Protein AF-I2K938-F1 (afdb_monomer)

Solvent-accessible surface area (backbone atoms only — not comparable to full-atom values): 7991 Å² total; per-residue (Å²): 136,90,81,84,81,86,76,84,89,81,76,93,78,89,87,90,82,82,86,80,85,76,84,72,53,67,68,64,57,58,68,74,52,91,80,74,90,74,100,64,78,81,45,63,32,80,54,82,84,67,69,92,58,56,36,34,28,44,94,74,29,32,37,45,87,53,50,76,56,96,32,29,38,38,46,97,89,42,82,45,56,91,39,33,37,37,51,98,69,28,30,34,46,73,62,42,82,41,80,56,48,79,74,49,82,80,35,55,83,48,65,67,61,49,48,67,64,55,74,81,110

Radius of gyration: 24.92 Å; Cα contacts (8 Å, |Δi|>4): 140; chains: 1; bounding box: 70×74×34 Å

Structure (mmCIF, N/CA/C/O backbone):
data_AF-I2K938-F1
#
_entry.id   AF-I2K938-F1
#
loop_
_atom_site.group_PDB
_atom_site.id
_atom_site.type_symbol
_atom_site.label_atom_id
_atom_site.label_alt_id
_atom_site.label_comp_id
_atom_site.label_asym_id
_atom_site.label_entity_id
_atom_site.label_seq_id
_atom_site.pdbx_PDB_ins_code
_atom_site.Cartn_x
_atom_site.Cartn_y
_atom_site.Cartn_z
_atom_site.occupancy
_atom_site.B_iso_or_equiv
_atom_site.auth_seq_id
_atom_site.auth_comp_id
_atom_site.auth_asym_id
_atom_site.auth_atom_id
_atom_site.pdbx_PDB_model_num
ATOM 1 N N . MET A 1 1 ? -58.792 -61.259 15.473 1.00 40.31 1 MET A N 1
ATOM 2 C CA . MET A 1 1 ? -57.892 -61.245 14.296 1.00 40.31 1 MET A CA 1
ATOM 3 C C . MET A 1 1 ? -57.437 -59.814 14.032 1.00 40.31 1 MET A C 1
ATOM 5 O O . MET A 1 1 ? -58.187 -58.884 14.294 1.00 40.31 1 MET A O 1
ATOM 9 N N . VAL A 1 2 ? -56.173 -59.670 13.642 1.00 43.06 2 VAL A N 1
ATOM 10 C CA . VAL A 1 2 ? -55.273 -58.510 13.791 1.00 43.06 2 VAL A CA 1
ATOM 11 C C . VAL A 1 2 ? -55.717 -57.242 13.035 1.00 43.06 2 VAL A C 1
ATOM 13 O O . VAL A 1 2 ? -55.793 -57.245 11.810 1.00 43.06 2 VAL A O 1
ATOM 16 N N . ARG A 1 3 ? -55.908 -56.127 13.760 1.00 42.12 3 ARG A N 1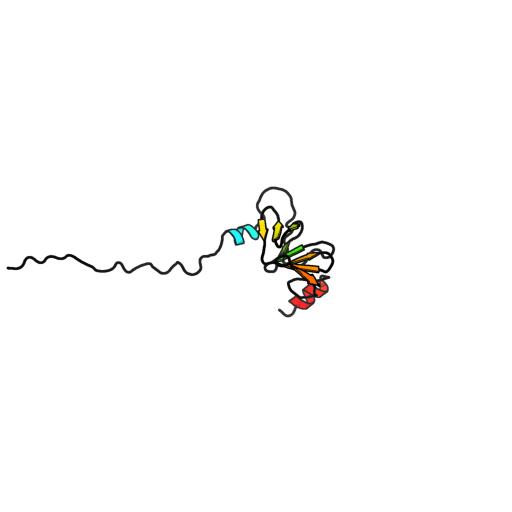
ATOM 17 C CA . ARG A 1 3 ? -55.896 -54.752 13.219 1.00 42.12 3 ARG A CA 1
ATOM 18 C C . ARG A 1 3 ? -54.439 -54.285 13.126 1.00 42.12 3 ARG A C 1
ATOM 20 O O . ARG A 1 3 ? -53.740 -54.265 14.136 1.00 42.12 3 ARG A O 1
ATOM 27 N N . ARG A 1 4 ? -53.963 -53.947 11.924 1.00 48.84 4 ARG A N 1
ATOM 28 C CA . ARG A 1 4 ? -52.581 -53.499 11.693 1.00 48.84 4 ARG A CA 1
ATOM 29 C C . ARG A 1 4 ? -52.435 -52.014 12.031 1.00 48.84 4 ARG A C 1
ATOM 31 O O . ARG A 1 4 ? -52.999 -51.159 11.359 1.00 48.84 4 ARG A O 1
ATOM 38 N N . ASN A 1 5 ? -51.646 -51.740 13.065 1.00 47.34 5 ASN A N 1
ATOM 39 C CA . ASN A 1 5 ? -51.097 -50.427 13.376 1.00 47.34 5 ASN A CA 1
ATOM 40 C C . ASN A 1 5 ? -49.967 -50.115 12.385 1.00 47.34 5 ASN A C 1
ATOM 42 O O . ASN A 1 5 ? -48.928 -50.769 12.427 1.00 47.34 5 ASN A O 1
ATOM 46 N N . LEU A 1 6 ? -50.142 -49.110 11.528 1.00 50.41 6 LEU A N 1
ATOM 47 C CA . LEU A 1 6 ? -49.049 -48.500 10.768 1.00 50.41 6 LEU A CA 1
ATOM 48 C C . LEU A 1 6 ? -48.706 -47.165 11.426 1.00 50.41 6 LEU A C 1
ATOM 50 O O . LEU A 1 6 ? -49.212 -46.108 11.060 1.00 50.41 6 LEU A O 1
ATOM 54 N N . LYS A 1 7 ? -47.859 -47.237 12.451 1.00 44.22 7 LYS A N 1
ATOM 55 C CA . LYS A 1 7 ? -46.971 -46.130 12.796 1.00 44.22 7 LYS A CA 1
ATOM 56 C C . LYS A 1 7 ? -45.612 -46.450 12.187 1.00 44.22 7 LYS A C 1
ATOM 58 O O . LYS A 1 7 ? -45.212 -47.609 12.216 1.00 44.22 7 LYS A O 1
ATOM 63 N N . LEU A 1 8 ? -44.929 -45.380 11.783 1.00 46.66 8 LEU A N 1
ATOM 64 C CA . LEU A 1 8 ? -43.486 -45.239 11.589 1.00 46.66 8 LEU A CA 1
ATOM 65 C C . LEU A 1 8 ? -42.916 -45.349 10.163 1.00 46.66 8 LEU A C 1
ATOM 67 O O . LEU A 1 8 ? -42.942 -46.391 9.527 1.00 46.66 8 LEU A O 1
ATOM 71 N N . ILE A 1 9 ? -42.250 -44.236 9.822 1.00 49.06 9 ILE A N 1
ATOM 72 C CA . ILE A 1 9 ? -40.906 -44.141 9.236 1.00 49.06 9 ILE A CA 1
ATOM 73 C C . ILE A 1 9 ? -40.807 -44.438 7.741 1.00 49.06 9 ILE A C 1
ATOM 75 O O . ILE A 1 9 ? -40.936 -45.569 7.293 1.00 49.06 9 ILE A O 1
ATOM 79 N N . GLY A 1 10 ? -40.428 -43.414 6.978 1.00 46.69 10 GLY A N 1
ATOM 80 C CA . GLY A 1 10 ? -40.012 -43.616 5.596 1.00 46.69 10 GLY A CA 1
ATOM 81 C C . GLY A 1 10 ? -39.554 -42.355 4.885 1.00 46.69 10 GLY A C 1
ATOM 82 O O . GLY A 1 10 ? -40.099 -42.038 3.845 1.00 46.69 10 GLY A O 1
ATOM 83 N N . ALA A 1 11 ? -38.610 -41.639 5.499 1.00 48.47 11 ALA A N 1
ATOM 84 C CA . ALA A 1 11 ? -37.663 -40.703 4.890 1.00 48.47 11 ALA A CA 1
ATOM 85 C C . ALA A 1 11 ? -38.122 -39.903 3.652 1.00 48.47 11 ALA A C 1
ATOM 87 O O . ALA A 1 11 ? -38.058 -40.369 2.516 1.00 48.47 11 ALA A O 1
ATOM 88 N N . ALA A 1 12 ? -38.408 -38.621 3.886 1.00 45.50 12 ALA A N 1
ATOM 89 C CA . ALA A 1 12 ? -38.201 -37.573 2.897 1.00 45.50 12 ALA A CA 1
ATOM 90 C C . ALA A 1 12 ? -36.698 -37.501 2.566 1.00 45.50 12 ALA A C 1
ATOM 92 O O . ALA A 1 12 ? -35.929 -36.795 3.214 1.00 45.50 12 ALA A O 1
ATOM 93 N N . SER A 1 13 ? -36.255 -38.292 1.595 1.00 53.62 13 SER A N 1
ATOM 94 C CA . SER A 1 13 ? -35.099 -37.932 0.787 1.00 53.62 13 SER A CA 1
ATOM 95 C C . SER A 1 13 ? -35.593 -36.958 -0.275 1.00 53.62 13 SER A C 1
ATOM 97 O O . SER A 1 13 ? -36.704 -37.121 -0.767 1.00 53.62 13 SER A O 1
ATOM 99 N N . ILE A 1 14 ? -34.772 -35.955 -0.586 1.00 55.44 14 ILE A N 1
ATOM 100 C CA . ILE A 1 14 ? -34.840 -34.985 -1.694 1.00 55.44 14 ILE A CA 1
ATOM 101 C C . ILE A 1 14 ? -34.587 -33.572 -1.135 1.00 55.44 14 ILE A C 1
ATOM 103 O O . ILE A 1 14 ? -35.393 -32.999 -0.411 1.00 55.44 14 ILE A O 1
ATOM 107 N N . LEU A 1 15 ? -33.424 -33.049 -1.552 1.00 49.28 15 LEU A N 1
ATOM 108 C CA . LEU A 1 15 ? -32.906 -31.676 -1.447 1.00 49.28 15 LEU A CA 1
ATOM 109 C C . LEU A 1 15 ? -32.019 -31.321 -0.246 1.00 49.28 15 LEU A C 1
ATOM 111 O O . LEU A 1 15 ? -32.145 -30.254 0.345 1.00 49.28 15 LEU A O 1
ATOM 115 N N . THR A 1 16 ? -30.980 -32.126 -0.015 1.00 54.00 16 THR A N 1
ATOM 116 C CA . THR A 1 16 ? -29.740 -31.624 0.602 1.00 54.00 16 THR A CA 1
ATOM 117 C C . THR A 1 16 ? -28.597 -31.744 -0.400 1.00 54.00 16 THR A C 1
ATOM 119 O O . THR A 1 16 ? -27.869 -32.726 -0.360 1.00 54.00 16 THR A O 1
ATOM 122 N N . SER A 1 17 ? -28.459 -30.799 -1.341 1.00 49.00 17 SER A N 1
ATOM 123 C CA . SER A 1 17 ? -27.222 -30.596 -2.137 1.00 49.00 17 SER A CA 1
ATOM 124 C C . SER A 1 17 ? -27.254 -29.301 -2.966 1.00 49.00 17 SER A C 1
ATOM 126 O O . SER A 1 17 ? -27.155 -29.327 -4.187 1.00 49.00 17 SER A O 1
ATOM 128 N N . ALA A 1 18 ? -27.375 -28.142 -2.312 1.00 51.44 18 ALA A N 1
ATOM 129 C CA . ALA A 1 18 ? -27.057 -26.852 -2.948 1.00 51.44 18 ALA A CA 1
ATOM 130 C C . ALA A 1 18 ? -26.356 -25.860 -1.997 1.00 51.44 18 ALA A C 1
ATOM 132 O O . ALA A 1 18 ? -26.402 -24.653 -2.209 1.00 51.44 18 ALA A O 1
ATOM 133 N N . LEU A 1 19 ? -25.695 -26.356 -0.944 1.00 51.19 19 LEU A N 1
ATOM 134 C CA . LEU A 1 19 ? -24.969 -25.525 0.031 1.00 51.19 19 LEU A CA 1
ATOM 135 C C . LEU A 1 19 ? -23.446 -25.529 -0.154 1.00 51.19 19 LEU A C 1
ATOM 137 O O . LEU A 1 19 ? -22.717 -25.118 0.742 1.00 51.19 19 LEU A O 1
ATOM 141 N N . ILE A 1 20 ? -22.938 -25.957 -1.309 1.00 56.31 20 ILE A N 1
ATOM 142 C CA . ILE A 1 20 ? -21.494 -26.009 -1.541 1.00 56.31 20 ILE A CA 1
ATOM 143 C C . ILE A 1 20 ? -21.186 -25.154 -2.777 1.00 56.31 20 ILE A C 1
ATOM 145 O O . ILE A 1 20 ? 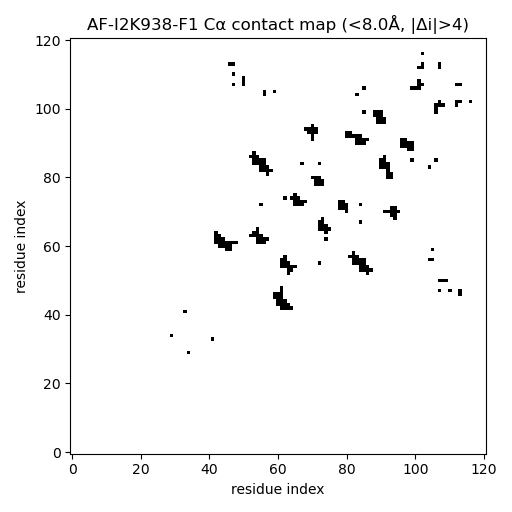-21.552 -25.508 -3.891 1.00 56.31 20 ILE A O 1
ATOM 149 N N . PHE A 1 21 ? -20.564 -23.994 -2.518 1.00 48.78 21 PHE A N 1
ATOM 150 C CA . PHE A 1 21 ? -20.080 -22.957 -3.454 1.00 48.78 21 PHE A CA 1
ATOM 151 C C . PHE A 1 21 ? -21.014 -21.800 -3.868 1.00 48.78 21 PHE A C 1
ATOM 153 O O . PHE A 1 21 ? -20.878 -21.268 -4.963 1.00 48.78 21 PHE A O 1
ATOM 160 N N . ASN A 1 22 ? -21.869 -21.295 -2.970 1.00 47.53 22 ASN A N 1
ATOM 161 C CA . ASN A 1 22 ? -22.440 -19.938 -3.099 1.00 47.53 22 ASN A CA 1
ATOM 162 C C . ASN A 1 22 ? -22.048 -19.010 -1.936 1.00 47.53 22 ASN A C 1
ATOM 164 O O . ASN A 1 22 ? -22.831 -18.178 -1.494 1.00 47.53 22 ASN A O 1
ATOM 168 N N . ALA A 1 23 ? -20.795 -19.082 -1.482 1.00 42.66 23 ALA A N 1
ATOM 169 C CA . ALA A 1 23 ? -20.163 -17.953 -0.795 1.00 42.66 23 ALA A CA 1
ATOM 170 C C . ALA A 1 23 ? -19.650 -16.934 -1.832 1.00 42.66 23 ALA A C 1
ATOM 172 O O . ALA A 1 23 ? -18.502 -16.507 -1.789 1.00 42.66 23 ALA A O 1
ATOM 173 N N . CYS A 1 24 ? -20.489 -16.557 -2.803 1.00 43.16 24 CYS A N 1
ATOM 174 C CA . CYS A 1 24 ? -20.259 -15.335 -3.560 1.00 43.16 24 CYS A CA 1
ATOM 175 C C . CYS A 1 24 ? -20.725 -14.210 -2.639 1.00 43.16 24 CYS A C 1
ATOM 177 O O . CYS A 1 24 ? -21.891 -13.818 -2.659 1.00 43.16 24 CYS A O 1
ATOM 179 N N . ASN A 1 25 ? -19.834 -13.780 -1.746 1.00 50.88 25 ASN A N 1
ATOM 180 C CA . ASN A 1 25 ? -20.076 -12.635 -0.887 1.00 50.88 25 ASN A CA 1
ATOM 181 C C . ASN A 1 25 ? -20.502 -11.462 -1.788 1.00 50.88 25 ASN A C 1
ATOM 183 O O . 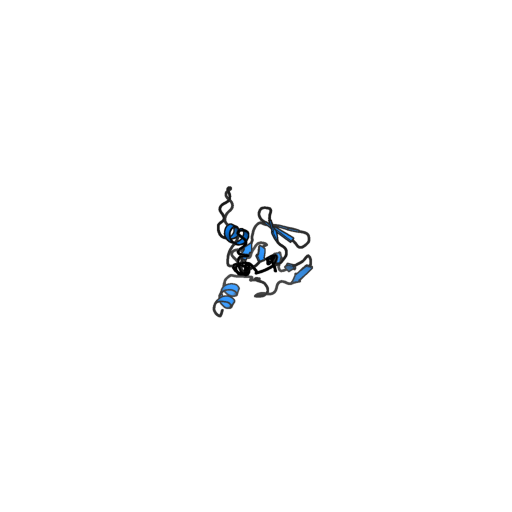ASN A 1 25 ? -19.694 -11.002 -2.600 1.00 50.88 25 ASN A O 1
ATOM 187 N N . PRO A 1 26 ? -21.724 -10.913 -1.658 1.00 45.88 26 PRO A N 1
ATOM 188 C CA . PRO A 1 26 ? -22.104 -9.709 -2.398 1.00 45.88 26 PRO A CA 1
ATOM 189 C C . PRO A 1 26 ? -21.184 -8.517 -2.070 1.00 45.88 26 PRO A C 1
ATOM 191 O O . PRO A 1 26 ? -21.111 -7.557 -2.836 1.00 45.88 26 PRO A O 1
ATOM 194 N N . GLN A 1 27 ? -20.408 -8.610 -0.983 1.00 46.59 27 GLN A N 1
ATOM 195 C CA . GLN A 1 27 ? -19.332 -7.683 -0.642 1.00 46.59 27 GLN A CA 1
ATOM 196 C C . GLN A 1 27 ? -18.193 -7.627 -1.671 1.00 46.59 27 GLN A C 1
ATOM 198 O O . GLN A 1 27 ? -17.650 -6.545 -1.864 1.00 46.59 27 GLN A O 1
ATOM 203 N N . GLU A 1 28 ? -17.861 -8.712 -2.381 1.00 45.97 28 GLU A N 1
ATOM 204 C CA . GLU A 1 28 ? -16.824 -8.667 -3.429 1.00 45.97 28 GLU A CA 1
ATOM 205 C C . GLU A 1 28 ? -17.326 -7.984 -4.710 1.00 45.97 28 GLU A C 1
ATOM 207 O O . GLU A 1 28 ? -16.561 -7.310 -5.403 1.00 45.97 28 GLU A O 1
ATOM 212 N N . ARG A 1 29 ? -18.632 -8.072 -5.008 1.00 40.62 29 ARG A N 1
ATOM 213 C CA . ARG A 1 29 ? -19.230 -7.405 -6.180 1.00 40.62 29 ARG A CA 1
ATOM 214 C C . ARG A 1 29 ? -19.421 -5.903 -5.968 1.00 40.62 29 ARG A C 1
ATOM 216 O O . ARG A 1 29 ? -19.110 -5.134 -6.875 1.00 40.62 29 ARG A O 1
ATOM 223 N N . ALA A 1 30 ? -19.810 -5.469 -4.767 1.00 43.44 30 ALA A N 1
ATOM 224 C CA . ALA A 1 30 ? -19.884 -4.042 -4.419 1.00 43.44 30 ALA A CA 1
ATOM 225 C C . ALA A 1 30 ? -18.505 -3.345 -4.429 1.00 43.44 30 ALA A C 1
ATOM 227 O O . ALA A 1 30 ? -18.407 -2.125 -4.518 1.00 43.44 30 ALA A O 1
ATOM 228 N N . PHE A 1 31 ? -17.430 -4.130 -4.375 1.00 46.00 31 PHE A N 1
ATOM 229 C CA . PHE A 1 31 ? -16.050 -3.664 -4.361 1.00 46.00 31 PHE A CA 1
ATOM 230 C C . PHE A 1 31 ? -15.484 -3.341 -5.756 1.00 46.00 31 PHE A C 1
ATOM 232 O O . PHE A 1 31 ? -14.523 -2.582 -5.894 1.00 46.00 31 PHE A O 1
ATOM 239 N N . ALA A 1 32 ? -16.064 -3.923 -6.809 1.00 46.28 32 ALA A N 1
ATOM 240 C CA . ALA A 1 32 ? -15.678 -3.664 -8.196 1.00 46.28 32 ALA A CA 1
ATOM 241 C C . ALA A 1 32 ? -16.448 -2.486 -8.812 1.00 46.28 32 ALA A C 1
ATOM 243 O O . ALA A 1 32 ? -15.937 -1.812 -9.704 1.00 46.28 32 ALA A O 1
ATOM 244 N N . THR A 1 33 ? -17.649 -2.205 -8.315 1.00 42.69 33 THR A N 1
ATOM 245 C CA . THR A 1 33 ? -18.507 -1.131 -8.814 1.00 42.69 33 THR A CA 1
ATOM 246 C C . THR A 1 33 ? -18.572 -0.034 -7.765 1.00 42.69 33 THR A C 1
ATOM 248 O O . THR A 1 33 ? -19.408 -0.079 -6.868 1.00 42.69 33 THR A O 1
ATOM 251 N N . GLY A 1 34 ? -17.665 0.940 -7.851 1.00 42.78 34 GLY A N 1
ATOM 252 C CA . GLY A 1 34 ? -17.648 2.132 -7.002 1.00 42.78 34 GLY A CA 1
ATOM 253 C C . GLY A 1 34 ? -18.887 3.013 -7.194 1.00 42.78 34 GLY A C 1
ATOM 254 O O . GLY A 1 34 ? -18.788 4.112 -7.727 1.00 42.78 34 GLY A O 1
ATOM 255 N N . VAL A 1 35 ? -20.050 2.536 -6.762 1.00 42.06 35 VAL A N 1
ATOM 256 C CA . VAL A 1 35 ? -21.322 3.251 -6.807 1.00 42.06 35 VAL A CA 1
ATOM 257 C C . VAL A 1 35 ? -21.740 3.497 -5.366 1.00 42.06 35 VAL A C 1
ATOM 259 O O . VAL A 1 35 ? -22.345 2.659 -4.708 1.00 42.06 35 VAL A O 1
ATOM 262 N N . GLY A 1 36 ? -21.328 4.652 -4.857 1.00 36.66 36 GLY A N 1
ATOM 263 C CA . GLY A 1 36 ? -21.607 5.094 -3.498 1.00 36.66 36 GLY A CA 1
ATOM 264 C C . GLY A 1 36 ? -21.150 6.532 -3.310 1.00 36.66 36 GLY A C 1
ATOM 265 O O . GLY A 1 36 ? -20.059 6.764 -2.809 1.00 36.66 36 GLY A O 1
ATOM 266 N N . VAL A 1 37 ? -21.973 7.448 -3.827 1.00 39.78 37 VAL A N 1
ATOM 267 C CA . VAL A 1 37 ? -22.162 8.870 -3.482 1.00 39.78 37 VAL A CA 1
ATOM 268 C C . VAL A 1 37 ? -20.956 9.611 -2.875 1.00 39.78 37 VAL A C 1
ATOM 270 O O . VAL A 1 37 ? -20.622 9.444 -1.707 1.00 39.78 37 VAL A O 1
ATOM 273 N N . GLY A 1 38 ? -20.382 10.527 -3.661 1.00 31.44 38 GLY A N 1
ATOM 274 C CA . GLY A 1 38 ? -19.402 11.522 -3.212 1.00 31.44 38 GLY A CA 1
ATOM 275 C C . GLY A 1 38 ? -18.082 11.406 -3.966 1.00 31.44 38 GLY A C 1
ATOM 276 O O . GLY A 1 38 ? -17.380 10.406 -3.859 1.00 31.44 38 GLY A O 1
ATOM 277 N N . VAL A 1 39 ? -17.765 12.422 -4.767 1.00 41.28 39 VAL A N 1
ATOM 278 C CA . VAL A 1 39 ? -16.605 12.499 -5.667 1.00 41.28 39 VAL A CA 1
ATOM 279 C C . VAL A 1 39 ? -15.298 12.152 -4.940 1.00 41.28 39 VAL A C 1
ATOM 281 O O . VAL A 1 39 ? -14.698 12.994 -4.284 1.00 41.28 39 VAL A O 1
ATOM 284 N N . VAL A 1 40 ? -14.825 10.915 -5.095 1.00 42.12 40 VAL A N 1
ATOM 285 C CA . VAL A 1 40 ? -13.431 10.531 -4.855 1.00 42.12 40 VAL A CA 1
ATOM 286 C C . VAL A 1 40 ? -13.075 9.512 -5.923 1.00 42.12 40 VAL A C 1
ATOM 288 O O . VAL A 1 40 ? -13.594 8.392 -5.906 1.00 42.12 40 VAL A O 1
ATOM 291 N N . ALA A 1 41 ? -12.216 9.933 -6.856 1.00 47.09 41 ALA A N 1
ATOM 292 C CA . ALA A 1 41 ? -11.620 9.101 -7.895 1.00 47.09 41 ALA A CA 1
ATOM 293 C C . ALA A 1 41 ? -11.318 7.698 -7.352 1.00 47.09 41 ALA A C 1
ATOM 295 O O . ALA A 1 41 ? -10.806 7.566 -6.238 1.00 47.09 41 ALA A O 1
ATOM 296 N N . ALA A 1 42 ? -11.679 6.658 -8.108 1.00 55.62 42 ALA A N 1
ATOM 297 C CA . ALA A 1 42 ? -11.423 5.275 -7.735 1.00 55.62 42 ALA A CA 1
ATOM 298 C C . ALA A 1 42 ? -9.933 5.114 -7.410 1.00 55.62 42 ALA A C 1
ATOM 300 O O . ALA A 1 42 ? -9.098 5.037 -8.299 1.00 55.62 42 ALA A O 1
ATOM 301 N N . SER A 1 43 ? -9.583 5.107 -6.126 1.00 75.44 43 SER A N 1
ATOM 302 C CA . SER A 1 43 ? -8.194 4.998 -5.688 1.00 75.44 43 SER A CA 1
ATOM 303 C C . SER A 1 43 ? -7.800 3.535 -5.486 1.00 75.44 43 SER A C 1
ATOM 305 O O . SER A 1 43 ? -6.945 3.220 -4.664 1.00 75.44 43 SER A O 1
ATOM 307 N N . VAL A 1 44 ? -8.454 2.653 -6.248 1.00 87.56 44 VAL A N 1
ATOM 308 C CA . VAL A 1 44 ? -8.231 1.212 -6.302 1.00 87.56 44 VAL A CA 1
ATOM 309 C C . VAL A 1 44 ? -7.918 0.844 -7.743 1.00 87.56 44 VAL A C 1
ATOM 311 O O . VAL A 1 44 ? -8.741 1.059 -8.630 1.00 87.56 44 VAL A O 1
ATOM 314 N N . PHE A 1 45 ? -6.740 0.280 -7.976 1.00 90.94 45 PHE A N 1
ATOM 315 C CA . PHE A 1 45 ? -6.258 -0.045 -9.317 1.00 90.94 45 PHE A CA 1
ATOM 316 C C . PHE A 1 45 ? -5.795 -1.497 -9.392 1.00 90.94 45 PHE A C 1
ATOM 318 O O . PHE A 1 45 ? -5.319 -2.049 -8.406 1.00 90.94 45 PHE A O 1
ATOM 325 N N . SER A 1 46 ? -5.889 -2.111 -10.574 1.00 89.88 46 SER A N 1
ATOM 326 C CA . SER A 1 46 ? -5.373 -3.475 -10.814 1.00 89.88 46 SER A CA 1
ATOM 327 C C . SER A 1 46 ? -3.855 -3.513 -11.046 1.00 89.88 46 SER A C 1
ATOM 329 O O . SER A 1 46 ? -3.279 -4.566 -11.276 1.00 89.88 46 SER A O 1
ATOM 331 N N . TYR A 1 47 ? -3.201 -2.353 -11.035 1.00 90.69 47 TYR A N 1
ATOM 332 C CA . TYR A 1 47 ? -1.763 -2.189 -11.219 1.00 90.69 47 TYR A CA 1
ATOM 333 C C . TYR A 1 47 ? -1.285 -0.986 -10.387 1.00 90.69 47 TYR A C 1
ATOM 335 O O . TYR A 1 47 ? -2.100 -0.112 -10.069 1.00 90.69 47 TYR A O 1
ATOM 343 N N . PRO A 1 48 ? 0.011 -0.896 -10.039 1.00 91.19 48 PRO A N 1
ATOM 344 C CA . PRO A 1 48 ? 0.530 0.233 -9.279 1.00 91.19 48 PRO A CA 1
ATOM 345 C C . PRO A 1 48 ? 0.465 1.498 -10.138 1.00 91.19 48 PRO A C 1
ATOM 347 O O . PRO A 1 48 ? 1.149 1.605 -11.156 1.00 91.19 48 PRO A O 1
ATOM 350 N N . HIS A 1 49 ? -0.397 2.434 -9.748 1.00 89.69 49 HIS A N 1
ATOM 351 C CA . HIS A 1 49 ? -0.637 3.674 -10.486 1.00 89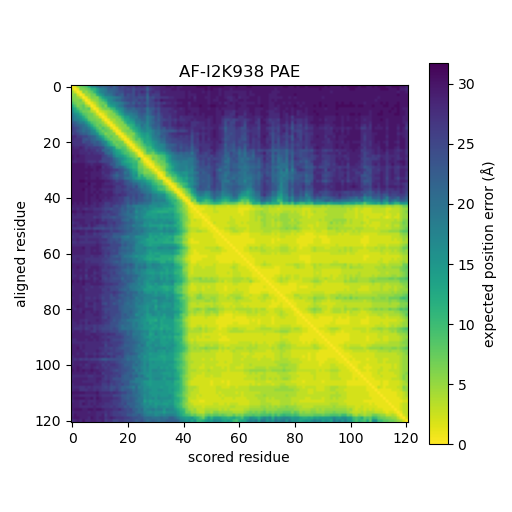.69 49 HIS A CA 1
ATOM 352 C C . HIS A 1 49 ? 0.279 4.808 -10.012 1.00 89.69 49 HIS A C 1
ATOM 354 O O . HIS A 1 49 ? 0.767 5.596 -10.815 1.00 89.69 49 HIS A O 1
ATOM 360 N N . TYR A 1 50 ? 0.549 4.849 -8.706 1.00 90.31 50 TYR A N 1
ATOM 361 C CA . TYR A 1 50 ? 1.410 5.840 -8.069 1.00 90.31 50 TYR A CA 1
ATOM 362 C C . TYR A 1 50 ? 2.575 5.152 -7.351 1.00 90.31 50 TYR A C 1
ATOM 364 O O . TYR A 1 50 ? 2.377 4.123 -6.696 1.00 90.31 50 TYR A O 1
ATOM 372 N N . TYR A 1 51 ? 3.769 5.740 -7.460 1.00 89.81 51 TYR A N 1
ATOM 373 C CA . TYR A 1 51 ? 5.028 5.226 -6.890 1.00 89.81 51 TYR A CA 1
ATOM 374 C C . TYR A 1 51 ? 5.644 6.164 -5.841 1.00 89.81 51 TYR A C 1
ATOM 376 O O . TYR A 1 51 ? 6.556 5.780 -5.116 1.00 89.81 51 TYR A O 1
ATOM 384 N N . ASP A 1 52 ? 5.129 7.386 -5.761 1.00 89.31 52 ASP A N 1
ATOM 385 C CA . ASP A 1 52 ? 5.554 8.493 -4.903 1.00 89.31 52 ASP A CA 1
ATOM 386 C C . ASP A 1 52 ? 4.841 8.517 -3.542 1.00 89.31 52 ASP A C 1
ATOM 388 O O . ASP A 1 52 ? 5.182 9.311 -2.670 1.00 89.31 52 ASP A O 1
ATOM 392 N N . ARG A 1 53 ? 3.827 7.669 -3.353 1.00 91.19 53 ARG A N 1
ATOM 393 C CA . ARG A 1 53 ? 2.911 7.738 -2.211 1.00 91.19 53 ARG A CA 1
ATOM 394 C C . ARG A 1 53 ? 2.657 6.372 -1.591 1.00 91.19 53 ARG A C 1
ATOM 396 O O . ARG A 1 53 ? 2.796 5.352 -2.273 1.00 91.19 53 ARG A O 1
ATOM 403 N N . PRO A 1 54 ? 2.251 6.334 -0.313 1.00 93.69 54 PRO A N 1
ATOM 404 C CA . 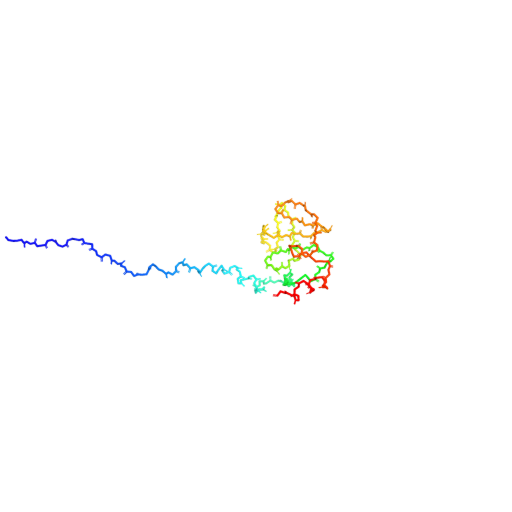PRO A 1 54 ? 1.891 5.084 0.317 1.00 93.69 54 PRO A CA 1
ATOM 405 C C . PRO A 1 54 ? 0.672 4.439 -0.332 1.00 93.69 54 PRO A C 1
ATOM 407 O O . PRO A 1 54 ? -0.241 5.114 -0.817 1.00 93.69 54 PRO A O 1
ATOM 410 N N . TYR A 1 55 ? 0.652 3.115 -0.286 1.00 94.69 55 TYR A N 1
ATOM 411 C CA . TYR A 1 55 ? -0.454 2.315 -0.785 1.00 94.69 55 TYR A CA 1
ATOM 412 C C . TYR A 1 55 ? -0.580 1.014 -0.01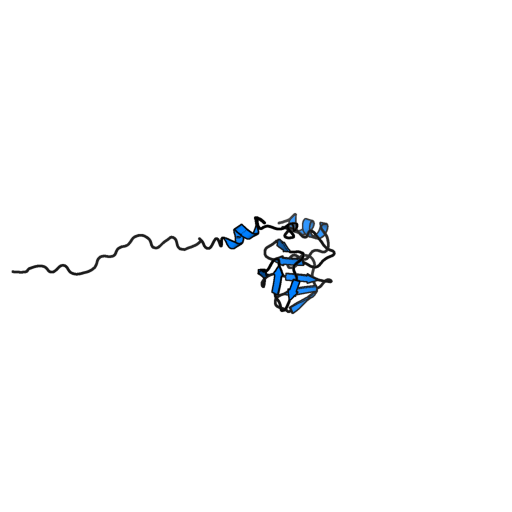1 1.00 94.69 55 TYR A C 1
ATOM 414 O O . TYR A 1 55 ? 0.353 0.572 0.656 1.00 94.69 55 TYR A O 1
ATOM 422 N N . TYR A 1 56 ? -1.742 0.390 -0.121 1.00 95.19 56 TYR A N 1
ATOM 423 C CA . TYR A 1 56 ? -1.984 -0.959 0.356 1.00 95.19 56 TYR A CA 1
ATOM 424 C C . TYR A 1 56 ? -2.167 -1.885 -0.839 1.00 95.19 56 TYR A C 1
ATOM 426 O O . TYR A 1 56 ? -2.817 -1.515 -1.811 1.00 95.19 56 TYR A O 1
ATOM 434 N N . TYR A 1 57 ? -1.566 -3.064 -0.793 1.00 95.25 57 TYR A N 1
ATOM 435 C CA . TYR A 1 57 ? -1.716 -4.096 -1.804 1.00 95.25 57 TYR A CA 1
ATOM 436 C C . TYR A 1 57 ? -2.461 -5.280 -1.203 1.00 95.25 57 TYR A C 1
ATOM 438 O O . TYR A 1 57 ? -2.003 -5.874 -0.225 1.00 95.25 57 TYR A O 1
ATOM 446 N N . TYR A 1 58 ? -3.603 -5.617 -1.787 1.00 93.19 58 TYR A N 1
ATOM 447 C CA . TYR A 1 58 ? -4.420 -6.743 -1.359 1.00 93.19 58 TYR A CA 1
ATOM 448 C C . TYR A 1 58 ? -5.147 -7.330 -2.559 1.00 93.19 58 TYR A C 1
ATOM 450 O O . TYR A 1 58 ? -5.764 -6.590 -3.324 1.00 93.19 58 TYR A O 1
ATOM 458 N N . ASP A 1 59 ? -5.033 -8.647 -2.719 1.00 89.12 59 ASP A N 1
ATOM 459 C CA . ASP A 1 59 ? -5.706 -9.416 -3.768 1.00 89.12 59 ASP A CA 1
ATOM 460 C C . ASP A 1 59 ? -5.527 -8.836 -5.187 1.00 89.12 59 ASP A C 1
ATOM 462 O O . ASP A 1 59 ? -6.472 -8.532 -5.908 1.00 89.12 59 ASP A O 1
ATOM 466 N N . GLY A 1 60 ? -4.275 -8.559 -5.570 1.00 89.81 60 GLY A N 1
ATOM 467 C CA . GLY A 1 60 ? -3.959 -8.006 -6.896 1.00 89.81 60 GLY A CA 1
ATOM 468 C C . GLY A 1 60 ? -4.345 -6.537 -7.094 1.00 89.81 60 GLY A C 1
ATOM 469 O O . GLY A 1 60 ? -4.115 -5.985 -8.169 1.00 89.81 60 GLY A O 1
ATOM 470 N N . ARG A 1 61 ? -4.903 -5.879 -6.074 1.00 92.56 61 ARG A N 1
ATOM 471 C CA . ARG A 1 61 ? -5.365 -4.492 -6.146 1.00 92.56 61 ARG A CA 1
ATOM 472 C C . ARG A 1 61 ? -4.511 -3.562 -5.296 1.00 92.56 61 ARG A C 1
ATOM 474 O O . ARG A 1 61 ? -4.019 -3.928 -4.229 1.00 92.56 61 ARG A O 1
ATOM 481 N N . TYR A 1 62 ? -4.387 -2.333 -5.777 1.00 93.69 62 TYR A N 1
ATOM 482 C CA . TYR A 1 62 ? -3.610 -1.252 -5.187 1.00 93.69 62 TYR A CA 1
ATOM 483 C C . TYR A 1 62 ? -4.543 -0.167 -4.670 1.00 93.69 62 TYR A C 1
ATOM 485 O O . TYR A 1 62 ? -5.209 0.487 -5.469 1.00 93.69 62 TYR A O 1
ATOM 493 N N . TYR A 1 63 ? -4.563 0.034 -3.356 1.00 92.69 63 TYR A N 1
ATOM 494 C CA . TYR A 1 63 ? -5.411 0.998 -2.663 1.00 92.69 63 TYR A CA 1
ATOM 495 C C . TYR A 1 63 ? -4.596 2.209 -2.230 1.00 92.69 63 TYR A C 1
ATOM 497 O O . TYR A 1 63 ? -3.576 2.079 -1.550 1.00 92.69 63 TYR A O 1
ATOM 505 N N . TYR A 1 64 ? -5.084 3.393 -2.574 1.00 92.50 64 TYR A N 1
ATOM 506 C CA . TYR A 1 64 ? -4.459 4.671 -2.269 1.00 92.50 64 TYR A CA 1
ATOM 507 C C . TYR A 1 64 ? -5.412 5.558 -1.462 1.00 92.50 64 TYR A C 1
ATOM 509 O O . TYR A 1 64 ? -6.630 5.504 -1.637 1.00 92.50 64 TYR A O 1
ATOM 517 N N . GLY A 1 65 ? -4.859 6.409 -0.595 1.00 90.12 65 GLY A N 1
ATOM 518 C CA . GLY A 1 65 ? -5.632 7.406 0.163 1.00 90.12 65 GLY A CA 1
ATOM 519 C C . GLY A 1 65 ? -6.302 6.898 1.446 1.00 90.12 65 GLY A C 1
ATOM 520 O O . GLY A 1 65 ? -7.024 7.651 2.088 1.00 90.12 65 GLY A O 1
ATOM 521 N N . GLY A 1 66 ? -6.078 5.644 1.833 1.00 90.31 66 GLY A N 1
ATOM 522 C CA . GLY A 1 66 ? -6.357 5.155 3.185 1.00 90.31 66 GLY A CA 1
ATOM 523 C C . GLY A 1 66 ? -5.181 5.366 4.142 1.00 90.31 66 GLY A C 1
ATOM 524 O O . GLY A 1 66 ? -4.128 5.876 3.754 1.00 90.31 66 GLY A O 1
ATOM 525 N N . TYR A 1 67 ? -5.343 4.923 5.386 1.00 91.56 67 TYR A N 1
ATOM 526 C CA . TYR A 1 67 ? -4.312 5.006 6.423 1.00 91.56 67 TYR A CA 1
ATOM 527 C C . TYR A 1 67 ? -4.062 3.642 7.065 1.00 91.56 67 TYR A C 1
ATOM 529 O O . TYR A 1 67 ? -4.961 2.811 7.161 1.00 91.56 67 TYR A O 1
ATOM 537 N N . TYR A 1 68 ? -2.829 3.402 7.504 1.00 91.31 68 TYR A N 1
ATOM 538 C CA . TYR A 1 68 ? -2.441 2.169 8.184 1.00 91.31 68 TYR A CA 1
ATOM 539 C C . TYR A 1 68 ? -2.256 2.431 9.678 1.00 91.31 68 TYR A C 1
ATOM 541 O O . TYR A 1 68 ? -1.536 3.354 10.055 1.00 91.31 68 TYR A O 1
ATOM 549 N N . ARG A 1 69 ? -2.902 1.628 10.524 1.00 91.94 69 ARG A N 1
ATOM 550 C CA . ARG A 1 69 ? -2.838 1.738 11.984 1.00 91.94 69 ARG A CA 1
ATOM 551 C C . ARG A 1 69 ? -2.975 0.358 12.621 1.00 91.94 69 ARG A C 1
ATOM 553 O O . ARG A 1 69 ? -3.846 -0.414 12.231 1.00 91.94 69 ARG A O 1
ATOM 560 N N . ASP A 1 70 ? -2.101 0.051 13.576 1.00 89.69 70 ASP A N 1
ATOM 561 C CA . ASP A 1 70 ? -2.135 -1.169 14.401 1.00 89.69 70 ASP A CA 1
ATOM 562 C C . ASP A 1 70 ? -2.237 -2.485 13.614 1.00 89.69 70 ASP A C 1
ATOM 564 O O . ASP A 1 70 ? -2.905 -3.430 14.020 1.00 89.69 70 ASP A O 1
ATOM 568 N N . GLY A 1 71 ? -1.587 -2.555 12.451 1.00 88.62 71 GLY A N 1
ATOM 569 C CA . GLY A 1 71 ? -1.626 -3.754 11.612 1.00 88.62 71 GLY A CA 1
ATOM 570 C C . GLY A 1 71 ? -2.772 -3.810 10.608 1.00 88.62 71 GLY A C 1
ATOM 571 O O . GLY A 1 71 ? -2.835 -4.752 9.821 1.00 88.62 71 GLY A O 1
ATOM 572 N N . PHE A 1 72 ? -3.640 -2.801 10.598 1.00 91.94 72 PHE A N 1
ATOM 573 C CA . PHE A 1 72 ? -4.796 -2.726 9.721 1.00 91.94 72 PHE A CA 1
ATOM 574 C C . PHE A 1 72 ? -4.706 -1.531 8.783 1.00 91.94 72 PHE A C 1
ATOM 576 O O . PHE A 1 72 ? -4.261 -0.447 9.159 1.00 91.94 72 PHE A O 1
ATOM 583 N N . TYR A 1 73 ? -5.183 -1.719 7.560 1.00 92.75 73 TYR A N 1
ATOM 584 C CA . TYR A 1 73 ? -5.398 -0.626 6.628 1.00 92.75 73 TYR A CA 1
ATOM 585 C C . TYR A 1 73 ? -6.861 -0.203 6.661 1.00 92.75 73 TYR A C 1
ATOM 587 O O . TYR A 1 73 ? -7.755 -1.046 6.647 1.00 92.75 73 TYR A O 1
ATOM 595 N N . TYR A 1 74 ? -7.104 1.097 6.707 1.00 91.25 74 TYR A N 1
ATOM 596 C CA . TYR A 1 74 ? -8.429 1.687 6.745 1.00 91.25 74 TYR A CA 1
ATOM 597 C C . TYR A 1 74 ? -8.651 2.504 5.483 1.00 91.25 74 TYR A C 1
ATOM 599 O O . TYR A 1 74 ? -7.910 3.447 5.203 1.00 91.25 74 TYR A O 1
ATOM 607 N N . TYR A 1 75 ? -9.685 2.158 4.727 1.00 88.06 75 TYR A N 1
ATOM 608 C CA . TYR A 1 75 ? -10.022 2.839 3.486 1.00 88.06 75 TYR A CA 1
ATOM 609 C C . TYR A 1 75 ? -11.533 2.961 3.352 1.00 88.06 75 TYR A C 1
ATOM 611 O O . TYR A 1 75 ? -12.247 1.964 3.417 1.00 88.06 75 TYR A O 1
ATOM 619 N N . LYS A 1 76 ? -12.022 4.199 3.205 1.00 86.06 76 LYS A N 1
ATOM 620 C CA . LYS A 1 76 ? -13.458 4.522 3.107 1.00 86.06 76 LYS A CA 1
ATOM 621 C C . LYS A 1 76 ? -14.319 3.866 4.207 1.00 86.06 76 LYS A C 1
ATOM 623 O O . LYS A 1 76 ? -15.402 3.370 3.935 1.00 86.06 76 LYS A O 1
ATOM 628 N N . GLY A 1 77 ? -13.818 3.833 5.445 1.00 84.25 77 GLY A N 1
ATOM 629 C CA . GLY A 1 77 ? -14.517 3.234 6.593 1.00 84.25 77 GLY A CA 1
ATOM 630 C C . GLY A 1 77 ? -14.364 1.713 6.735 1.00 84.25 77 GLY A C 1
ATOM 631 O O . GLY A 1 77 ? -14.758 1.162 7.758 1.00 84.25 77 GLY A O 1
ATOM 632 N N . TYR A 1 78 ? -13.739 1.037 5.770 1.00 83.50 78 TYR A N 1
ATOM 633 C CA . TYR A 1 78 ? -13.476 -0.401 5.824 1.00 83.50 78 TYR A CA 1
ATOM 634 C C . TYR A 1 78 ? -12.097 -0.701 6.395 1.00 83.50 78 TYR A C 1
ATOM 636 O O . TYR A 1 78 ? -11.146 0.040 6.148 1.00 83.50 78 TYR A O 1
ATOM 644 N N . ARG A 1 79 ? -11.991 -1.815 7.126 1.00 90.44 79 ARG A N 1
ATOM 645 C CA . ARG A 1 79 ? -10.755 -2.309 7.740 1.00 90.44 79 ARG A CA 1
ATOM 646 C C . ARG A 1 79 ? -10.257 -3.555 7.005 1.00 90.44 79 ARG A C 1
ATOM 648 O O . ARG A 1 79 ? -10.975 -4.547 6.939 1.00 90.44 79 ARG A O 1
ATOM 655 N N . PHE A 1 80 ? -9.009 -3.528 6.556 1.00 88.75 80 PHE A N 1
ATOM 656 C CA . PHE A 1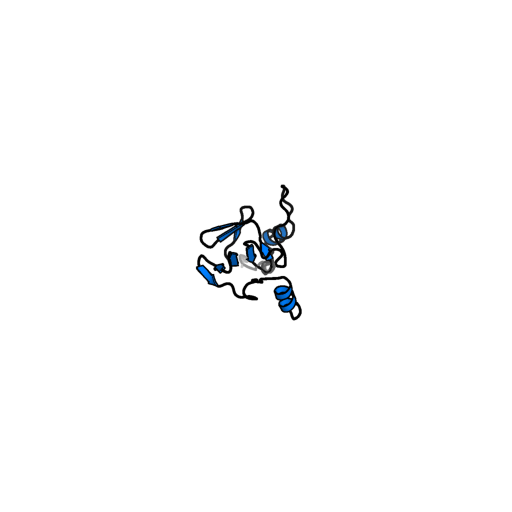 80 ? -8.326 -4.616 5.856 1.00 88.75 80 PHE A CA 1
ATOM 657 C C . PHE A 1 80 ? -7.150 -5.124 6.695 1.00 88.75 80 PHE A C 1
ATOM 659 O O . PHE A 1 80 ? -6.432 -4.320 7.295 1.00 88.75 80 PHE A O 1
ATOM 666 N N . ARG A 1 81 ? -6.943 -6.447 6.743 1.00 87.62 81 ARG A N 1
ATOM 667 C CA . ARG A 1 81 ? -5.895 -7.074 7.570 1.00 87.62 81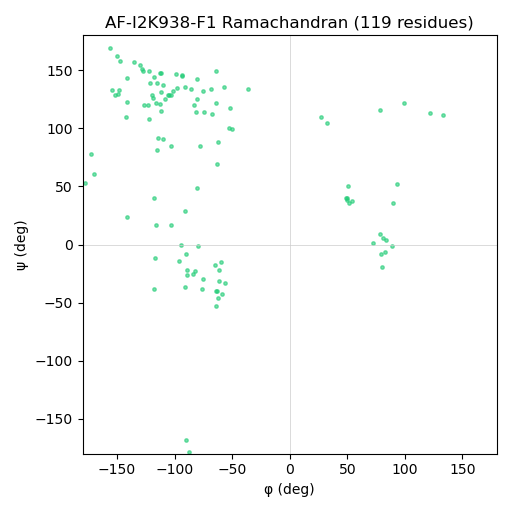 ARG A CA 1
ATOM 668 C C . ARG A 1 81 ? -4.840 -7.831 6.764 1.00 87.62 81 ARG A C 1
ATOM 670 O O . ARG A 1 81 ? -3.662 -7.739 7.089 1.00 87.62 81 ARG A O 1
ATOM 677 N N . ASP A 1 82 ? -5.232 -8.516 5.695 1.00 89.81 82 ASP A N 1
ATOM 678 C CA . ASP A 1 82 ? -4.387 -9.571 5.112 1.00 89.81 82 ASP A CA 1
ATOM 679 C C . ASP A 1 82 ? -3.490 -9.110 3.945 1.00 89.81 82 ASP A C 1
ATOM 681 O O . ASP A 1 82 ? -2.719 -9.887 3.391 1.00 89.81 82 ASP A O 1
ATOM 685 N N . GLY A 1 83 ? -3.553 -7.834 3.572 1.00 93.06 83 GLY A N 1
ATOM 686 C CA . GLY A 1 83 ? -2.682 -7.211 2.577 1.00 93.06 83 GLY A CA 1
ATOM 687 C C . GLY A 1 83 ? -1.394 -6.604 3.140 1.00 93.06 83 GLY A C 1
ATOM 688 O O . GLY A 1 83 ? -1.002 -6.805 4.293 1.00 93.06 83 GLY A O 1
ATOM 689 N N . HIS A 1 84 ? -0.724 -5.827 2.295 1.00 95.88 84 HIS A N 1
ATOM 690 C CA . HIS A 1 84 ? 0.591 -5.254 2.559 1.00 95.88 84 HIS A CA 1
ATOM 691 C C . HIS A 1 84 ? 0.574 -3.744 2.350 1.00 95.88 84 HIS A C 1
ATOM 693 O O . HIS A 1 84 ? 0.305 -3.268 1.251 1.00 95.88 84 HIS A O 1
ATOM 699 N N . TYR A 1 85 ? 0.886 -2.985 3.394 1.00 96.06 85 TYR A N 1
ATOM 700 C CA . TYR A 1 85 ? 1.010 -1.534 3.303 1.00 96.06 85 TYR A CA 1
ATOM 701 C C . TYR A 1 85 ? 2.448 -1.141 2.972 1.00 96.06 85 TYR A C 1
ATOM 703 O O . TYR A 1 85 ? 3.387 -1.667 3.564 1.00 96.06 85 TYR A O 1
ATOM 711 N N . TYR A 1 86 ? 2.636 -0.206 2.052 1.00 95.94 86 TYR A N 1
ATOM 712 C CA . TYR A 1 86 ? 3.944 0.259 1.618 1.00 95.94 86 TYR A CA 1
ATOM 713 C C . TYR A 1 86 ? 4.108 1.739 1.894 1.00 95.94 86 TYR A C 1
ATOM 715 O O . TYR A 1 86 ? 3.279 2.547 1.486 1.00 95.94 86 TYR A O 1
ATOM 723 N N . HIS A 1 87 ? 5.203 2.093 2.560 1.00 94.38 87 HIS A N 1
ATOM 724 C CA . HIS A 1 87 ? 5.548 3.479 2.845 1.00 94.38 87 HIS A CA 1
ATOM 725 C C . HIS A 1 87 ? 7.061 3.626 3.023 1.00 94.38 87 HIS A C 1
ATOM 727 O O . HIS A 1 87 ? 7.683 2.829 3.726 1.00 94.38 87 HIS A O 1
ATOM 733 N N . ASN A 1 88 ? 7.659 4.628 2.371 1.00 92.44 88 ASN A N 1
ATOM 734 C CA . ASN A 1 88 ? 9.085 4.975 2.469 1.00 92.44 88 ASN A CA 1
ATOM 735 C C . ASN A 1 88 ? 10.052 3.787 2.282 1.00 92.44 88 ASN A C 1
ATOM 737 O O . ASN A 1 88 ? 11.034 3.659 3.007 1.00 92.44 88 ASN A O 1
ATOM 741 N N . GLY A 1 89 ? 9.761 2.880 1.341 1.00 92.19 89 GLY A N 1
ATOM 742 C CA . GLY A 1 89 ? 10.600 1.699 1.080 1.00 92.19 89 GLY A CA 1
ATOM 743 C C . GLY A 1 89 ? 10.432 0.548 2.081 1.00 92.19 89 GLY A C 1
ATOM 744 O O . GLY A 1 89 ? 11.173 -0.434 2.026 1.00 92.19 89 GLY A O 1
ATOM 745 N N . TYR A 1 90 ? 9.444 0.626 2.972 1.00 95.38 90 TYR A N 1
ATOM 746 C CA . TYR A 1 90 ? 9.101 -0.440 3.908 1.00 95.38 90 TYR A CA 1
ATOM 747 C C . TYR A 1 90 ? 7.739 -1.039 3.589 1.00 95.38 90 TYR A C 1
ATOM 749 O O . TYR A 1 90 ? 6.828 -0.351 3.131 1.00 95.38 90 TYR A O 1
ATOM 757 N N . ARG A 1 91 ? 7.622 -2.337 3.861 1.00 95.75 91 ARG A N 1
ATOM 758 C CA . ARG A 1 91 ? 6.394 -3.121 3.826 1.00 95.75 91 ARG A CA 1
ATOM 759 C C . ARG A 1 91 ? 5.918 -3.353 5.252 1.00 95.75 91 ARG A C 1
ATOM 761 O O . ARG A 1 91 ? 6.667 -3.889 6.063 1.00 95.75 91 ARG A O 1
ATOM 768 N N . TYR A 1 92 ? 4.666 -3.046 5.528 1.00 95.38 92 TYR A N 1
ATOM 769 C CA . TYR A 1 92 ? 4.006 -3.304 6.792 1.00 95.38 92 TYR A CA 1
ATOM 770 C C . TYR A 1 92 ? 2.939 -4.378 6.594 1.00 95.38 92 TYR A C 1
ATOM 772 O O . TYR A 1 92 ? 2.154 -4.318 5.645 1.00 95.38 92 TYR A O 1
ATOM 780 N N . HIS A 1 93 ? 2.946 -5.387 7.456 1.00 93.88 93 HIS A N 1
ATOM 781 C CA . HIS A 1 93 ? 2.016 -6.510 7.395 1.00 93.88 93 HIS A CA 1
ATOM 782 C C . HIS A 1 93 ? 1.816 -7.072 8.800 1.00 93.88 93 HIS A C 1
ATOM 784 O O . HIS A 1 93 ? 2.803 -7.317 9.492 1.00 93.88 93 HIS A O 1
ATOM 790 N N . HIS A 1 94 ? 0.562 -7.236 9.231 1.00 89.44 94 HIS A N 1
ATOM 791 C CA . HIS A 1 94 ? 0.219 -7.682 10.589 1.00 89.44 94 HIS A CA 1
ATOM 792 C C . HIS A 1 94 ? 0.945 -6.895 11.698 1.00 89.44 94 HIS A C 1
ATOM 794 O O . HIS A 1 94 ? 1.413 -7.455 12.679 1.00 89.44 94 HIS A O 1
ATOM 800 N N . GLY A 1 95 ? 1.101 -5.581 11.515 1.00 88.69 95 GLY A N 1
ATOM 801 C CA . GLY A 1 95 ? 1.772 -4.706 12.488 1.00 88.69 95 GLY A CA 1
ATOM 802 C C . GLY A 1 95 ? 3.305 -4.754 12.450 1.00 88.69 95 GLY A C 1
ATOM 803 O O . GLY A 1 95 ? 3.954 -3.896 13.040 1.00 88.69 95 GLY A O 1
ATOM 804 N N . HIS A 1 96 ? 3.901 -5.673 11.692 1.00 92.44 96 HIS A N 1
ATOM 805 C CA . HIS A 1 96 ? 5.349 -5.783 11.555 1.00 92.44 96 HIS A CA 1
ATOM 806 C C . HIS A 1 96 ? 5.871 -5.015 10.341 1.00 92.44 96 HIS A C 1
ATOM 808 O O . HIS A 1 96 ? 5.224 -4.967 9.293 1.00 92.44 96 HIS A O 1
ATOM 814 N N . ARG A 1 97 ? 7.071 -4.441 10.477 1.00 95.38 97 ARG A N 1
ATOM 815 C CA . ARG A 1 97 ? 7.783 -3.703 9.428 1.00 95.38 97 ARG A CA 1
ATOM 816 C C . ARG A 1 97 ? 8.873 -4.577 8.811 1.00 95.38 97 ARG A C 1
ATOM 818 O O . ARG A 1 97 ? 9.699 -5.144 9.515 1.00 95.38 97 ARG A O 1
ATOM 825 N N . TYR A 1 98 ? 8.915 -4.606 7.487 1.00 95.56 98 TYR A N 1
ATOM 826 C CA . TYR A 1 98 ? 9.898 -5.319 6.678 1.00 95.56 98 TYR A CA 1
ATOM 827 C C . TYR A 1 98 ? 10.468 -4.377 5.618 1.00 95.56 98 TYR A C 1
ATOM 829 O O . TYR A 1 98 ? 9.800 -3.434 5.195 1.00 95.56 98 TYR A O 1
ATOM 837 N N . SER A 1 99 ? 11.682 -4.634 5.140 1.00 96.44 99 SER A N 1
ATOM 838 C CA . SER A 1 99 ? 12.200 -3.934 3.959 1.00 96.44 99 SER A CA 1
ATOM 839 C C . SER A 1 99 ? 11.413 -4.357 2.710 1.00 96.44 99 SER A C 1
ATOM 841 O O . SER A 1 99 ? 11.146 -5.549 2.519 1.00 96.44 99 SER A O 1
ATOM 843 N N . ALA A 1 100 ? 10.997 -3.395 1.881 1.00 95.19 100 ALA A N 1
ATOM 844 C CA . ALA A 1 100 ? 10.271 -3.687 0.651 1.00 95.19 100 ALA A CA 1
ATOM 845 C C . ALA A 1 100 ? 11.224 -4.237 -0.421 1.00 95.19 100 ALA A C 1
ATOM 847 O O . ALA A 1 100 ? 12.290 -3.681 -0.675 1.00 95.19 100 ALA A O 1
ATOM 848 N N . ARG A 1 101 ? 10.829 -5.336 -1.071 1.00 95.12 101 ARG A N 1
ATOM 849 C CA . ARG A 1 101 ? 11.617 -6.004 -2.116 1.00 95.12 101 ARG A CA 1
ATOM 850 C C . ARG A 1 101 ? 10.848 -6.006 -3.426 1.00 95.12 101 ARG A C 1
ATOM 852 O O . ARG A 1 101 ? 9.698 -6.441 -3.457 1.00 95.12 101 ARG A O 1
ATOM 859 N N . VAL A 1 102 ? 11.470 -5.513 -4.497 1.00 93.06 102 VAL A N 1
ATOM 860 C CA . VAL A 1 102 ? 10.833 -5.388 -5.820 1.00 93.06 102 VAL A CA 1
ATOM 861 C C . VAL A 1 102 ? 10.319 -6.743 -6.305 1.00 93.06 102 VAL A C 1
ATOM 863 O O . VAL A 1 102 ? 10.987 -7.768 -6.184 1.00 93.06 102 VAL A O 1
ATOM 866 N N . GLY A 1 103 ? 9.097 -6.741 -6.829 1.00 91.38 103 GLY A N 1
ATOM 867 C CA . GLY A 1 103 ? 8.356 -7.918 -7.258 1.00 91.38 103 GLY A CA 1
ATOM 868 C C . GLY A 1 103 ? 7.687 -8.680 -6.114 1.00 91.38 103 GLY A C 1
ATOM 869 O O . GLY A 1 103 ? 6.752 -9.436 -6.358 1.00 91.38 103 GLY A O 1
ATOM 870 N N . GLN A 1 104 ? 8.090 -8.515 -4.859 1.00 93.50 104 GLN A N 1
ATOM 871 C CA . GLN A 1 104 ? 7.479 -9.276 -3.775 1.00 93.50 104 GLN A CA 1
ATOM 872 C C . GLN A 1 104 ? 6.218 -8.586 -3.255 1.00 93.50 104 GLN A C 1
ATOM 874 O O . GLN A 1 104 ? 6.223 -7.385 -2.988 1.00 93.50 104 GLN A O 1
ATOM 879 N N . TYR A 1 105 ? 5.150 -9.370 -3.073 1.00 93.88 105 TYR A N 1
ATOM 880 C CA . TYR A 1 105 ? 3.906 -8.929 -2.431 1.00 93.88 105 TYR A CA 1
ATOM 881 C C . TYR A 1 105 ? 3.295 -7.663 -3.060 1.00 93.88 105 TYR A C 1
ATOM 883 O O . TYR A 1 105 ? 2.783 -6.795 -2.362 1.00 93.88 105 TYR A O 1
ATOM 891 N N . GLY A 1 106 ? 3.390 -7.541 -4.387 1.00 92.19 106 GLY A N 1
ATOM 892 C CA . GLY A 1 106 ? 2.846 -6.402 -5.128 1.00 92.19 106 GLY A CA 1
ATOM 893 C C . GLY A 1 106 ? 3.723 -5.146 -5.128 1.00 92.19 106 GLY A C 1
ATOM 894 O O . GLY A 1 106 ? 3.301 -4.136 -5.684 1.00 92.19 106 GLY A O 1
ATOM 895 N N . TYR A 1 107 ? 4.939 -5.182 -4.571 1.00 95.38 107 TYR A N 1
ATOM 896 C CA . TYR A 1 107 ? 5.829 -4.019 -4.559 1.00 95.38 107 TYR A CA 1
ATOM 897 C C . TYR A 1 107 ? 6.581 -3.809 -5.872 1.00 95.38 107 TYR A C 1
ATOM 899 O O . TYR A 1 107 ? 7.341 -4.673 -6.307 1.00 95.38 107 TYR A O 1
A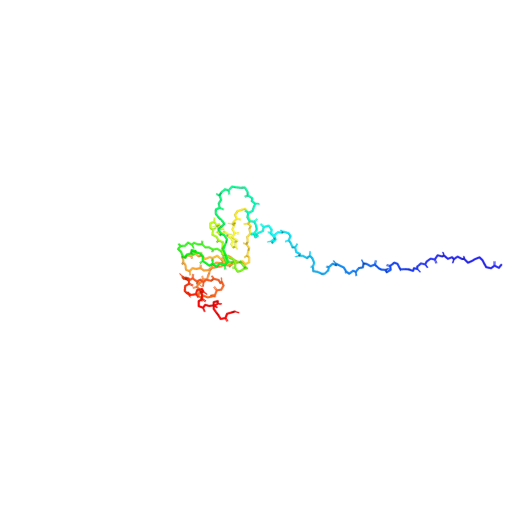TOM 907 N N . TYR A 1 108 ? 6.453 -2.618 -6.453 1.00 94.69 108 TYR A N 1
ATOM 908 C CA . TYR A 1 108 ? 7.208 -2.183 -7.630 1.00 94.69 108 TYR A CA 1
ATOM 909 C C . TYR A 1 108 ? 7.587 -0.710 -7.480 1.00 94.69 108 TYR A C 1
ATOM 911 O O . TYR A 1 108 ? 6.803 0.073 -6.950 1.00 94.69 108 TYR A O 1
ATOM 919 N N . GLN A 1 109 ? 8.775 -0.330 -7.949 1.00 92.19 109 GLN A N 1
ATOM 920 C CA . GLN A 1 109 ? 9.258 1.057 -7.910 1.00 92.19 109 GLN A CA 1
ATOM 921 C C . GLN A 1 109 ? 8.864 1.852 -9.156 1.00 92.19 109 GLN A C 1
ATOM 923 O O . GLN A 1 109 ? 8.874 3.076 -9.129 1.00 92.19 109 GLN A O 1
ATOM 928 N N . ASN A 1 110 ? 8.561 1.172 -10.262 1.00 93.00 110 ASN A N 1
ATOM 929 C CA . ASN A 1 110 ? 8.123 1.809 -11.498 1.00 93.00 110 ASN A CA 1
ATOM 930 C C . ASN A 1 110 ? 7.310 0.847 -12.373 1.00 93.00 110 ASN A C 1
ATOM 932 O O . ASN A 1 110 ? 7.271 -0.368 -12.145 1.00 93.00 110 ASN A O 1
ATOM 936 N N . ARG A 1 111 ? 6.685 1.414 -13.410 1.00 90.94 111 ARG A N 1
ATOM 937 C CA . ARG A 1 111 ? 5.809 0.687 -14.334 1.00 90.94 111 ARG A CA 1
ATOM 938 C C . ARG A 1 111 ? 6.541 -0.399 -15.110 1.00 90.94 111 ARG A C 1
ATOM 940 O O . ARG A 1 111 ? 6.039 -1.511 -15.221 1.00 90.94 111 ARG A O 1
ATOM 947 N N . LYS A 1 112 ? 7.772 -0.119 -15.539 1.00 92.88 112 LYS A N 1
ATOM 948 C CA . LYS A 1 112 ? 8.617 -1.075 -16.265 1.00 92.88 112 LYS A CA 1
ATOM 949 C C . LYS A 1 112 ? 8.865 -2.354 -15.455 1.00 92.88 112 LYS A C 1
ATOM 951 O O . LYS A 1 112 ? 8.779 -3.444 -16.010 1.00 92.88 112 LYS A O 1
ATOM 956 N N . GLN A 1 113 ? 9.131 -2.247 -14.149 1.00 92.94 113 GLN A N 1
ATOM 957 C CA . GLN A 1 113 ? 9.305 -3.414 -13.271 1.00 92.94 113 GLN A CA 1
ATOM 958 C C . GLN A 1 113 ? 8.021 -4.247 -13.146 1.00 92.94 113 GLN A C 1
ATOM 960 O O . GLN A 1 113 ? 8.095 -5.476 -13.132 1.00 92.94 113 GLN A O 1
ATOM 965 N N . TYR A 1 114 ? 6.859 -3.591 -13.058 1.00 92.62 114 TYR A N 1
ATOM 966 C CA . TYR A 1 114 ? 5.565 -4.273 -13.024 1.00 92.62 114 TYR A CA 1
ATOM 967 C C . TYR A 1 114 ? 5.301 -5.017 -14.336 1.00 92.62 114 TYR A C 1
ATOM 969 O O . TYR A 1 114 ? 5.064 -6.226 -14.310 1.00 92.62 114 TYR A O 1
ATOM 977 N N . ASP A 1 115 ? 5.412 -4.320 -15.469 1.00 92.62 115 ASP A N 1
ATOM 978 C CA . ASP A 1 115 ? 5.125 -4.878 -16.792 1.00 92.62 115 ASP A CA 1
ATOM 979 C C . ASP A 1 115 ? 6.066 -6.043 -17.115 1.00 92.62 115 ASP A C 1
ATOM 981 O O . ASP A 1 115 ? 5.607 -7.111 -17.506 1.00 92.62 115 ASP A O 1
ATOM 985 N N . ASN A 1 116 ? 7.375 -5.897 -16.872 1.00 91.94 116 ASN A N 1
ATOM 986 C CA . ASN A 1 116 ? 8.351 -6.968 -17.106 1.00 91.94 116 ASN A CA 1
ATOM 987 C C . ASN A 1 116 ? 8.010 -8.258 -16.352 1.00 91.94 116 ASN A C 1
ATOM 989 O O . ASN A 1 116 ? 8.301 -9.347 -16.838 1.00 91.94 116 ASN A O 1
ATOM 993 N N . ARG A 1 117 ? 7.404 -8.144 -15.166 1.00 87.81 117 ARG A N 1
ATOM 994 C CA . ARG A 1 117 ? 7.052 -9.300 -14.339 1.00 87.81 117 ARG A CA 1
ATOM 995 C C . ARG A 1 117 ? 5.723 -9.939 -14.727 1.00 87.81 117 ARG A C 1
ATOM 997 O O . ARG A 1 117 ? 5.533 -11.119 -14.459 1.00 87.81 117 ARG A O 1
ATOM 1004 N N . HIS A 1 118 ? 4.825 -9.167 -15.333 1.00 85.94 118 HIS A N 1
ATOM 1005 C CA . HIS A 1 118 ? 3.512 -9.639 -15.772 1.00 85.94 118 HIS A CA 1
ATOM 1006 C C . HIS A 1 118 ? 3.475 -10.035 -17.251 1.00 85.94 118 HIS A C 1
ATOM 1008 O O . HIS A 1 118 ? 2.561 -10.736 -17.649 1.00 85.94 118 HIS A O 1
ATOM 1014 N N . ARG A 1 119 ? 4.480 -9.665 -18.055 1.00 83.12 119 ARG A N 1
ATOM 1015 C CA . ARG A 1 119 ? 4.612 -10.102 -19.459 1.00 83.12 119 ARG A CA 1
ATOM 1016 C C . ARG A 1 119 ? 4.766 -11.615 -19.638 1.00 83.12 119 ARG A C 1
ATOM 1018 O O . ARG A 1 119 ? 4.516 -12.103 -20.729 1.00 83.12 119 ARG A O 1
ATOM 1025 N N . TYR A 1 120 ? 5.210 -12.325 -18.602 1.00 68.12 120 TYR A N 1
ATOM 1026 C CA . TYR A 1 120 ? 5.508 -13.763 -18.645 1.00 68.12 120 TYR A CA 1
ATOM 1027 C C . TYR A 1 120 ? 4.595 -14.599 -17.734 1.00 68.12 120 TYR A C 1
ATOM 1029 O O . TYR A 1 120 ? 4.950 -15.721 -17.379 1.00 68.12 120 TYR A O 1
ATOM 1037 N N . ARG A 1 121 ? 3.470 -14.032 -17.292 1.00 60.62 121 ARG A N 1
ATOM 1038 C CA . ARG A 1 121 ? 2.421 -14.729 -16.539 1.00 60.62 121 ARG A CA 1
ATOM 1039 C C . ARG A 1 121 ? 1.222 -14.952 -17.438 1.00 60.62 121 ARG A C 1
ATOM 1041 O O . ARG A 1 121 ? 0.611 -16.025 -17.284 1.00 60.62 121 ARG A O 1
#

Nearest PDB structures (foldseek):
  5eg3-assembly1_B  TM=4.076E-01  e=9.958E+00  Rattus norvegicus

Mean predicted aligned error: 14.25 Å

Foldseek 3Di:
DDDDDDDDDDDPDDDDDDPPPPPPPVVVVCLVDPDDDDDDPPQKDLADPDQPAKWKADPSITHPDWDDDQQWTADPNDTDHQIWIDDPQWIGHNNDIDGDDQPPRRDHNDPVSRCVVVVVD

Secondary structure (DSSP, 8-state):
-------------------SS----HHHHHTTS--SSS-----EESS---SSS-EEEETTEEEES-EEETTEEEETTEEE-SSEEEETTEEEETTEEEE--TTGGG--SSHHHHHHHHTT-

pLDDT: mean 75.34, std 21.88, range [31.44, 96.44]

Sequence (121 aa):
MVRRNLKLIGAASILTSALIFNACNPQERAFATGVGVGVVAASVFSYPHYYDRPYYYYDGRYYYGGYYRDGFYYYKGYRFRDGHYYHNGYRYHHGHRYSARVGQYGYYQNRKQYDNRHRYR